Protein AF-A0A941FJF1-F1 (afdb_monomer_lite)

pLDDT: mean 84.08, std 12.56, range [41.56, 96.69]

Structure (mmCIF, N/CA/C/O backbone):
data_AF-A0A941FJF1-F1
#
_entry.id   AF-A0A941FJF1-F1
#
loop_
_atom_site.group_PDB
_atom_site.id
_atom_site.type_symbol
_atom_site.label_atom_id
_atom_site.label_alt_id
_atom_site.label_comp_id
_atom_site.label_asym_id
_atom_site.label_entity_id
_atom_site.label_seq_id
_atom_site.pdbx_PDB_ins_code
_atom_site.Cartn_x
_atom_site.Cartn_y
_atom_site.Cartn_z
_atom_site.occupancy
_atom_site.B_iso_or_equiv
_atom_site.auth_seq_id
_atom_site.auth_comp_id
_atom_site.auth_asym_id
_atom_site.auth_atom_id
_atom_site.pdbx_PDB_model_num
ATOM 1 N N . MET A 1 1 ? -1.378 -7.318 -2.567 1.00 86.75 1 MET A N 1
ATOM 2 C CA . MET A 1 1 ? -1.930 -7.557 -3.921 1.00 86.75 1 MET A CA 1
ATOM 3 C C . MET A 1 1 ? -0.903 -7.161 -4.961 1.00 86.75 1 MET A C 1
ATOM 5 O O . MET A 1 1 ? 0.065 -6.498 -4.610 1.00 86.75 1 MET A O 1
ATOM 9 N N . VAL A 1 2 ? -1.098 -7.595 -6.205 1.00 90.06 2 VAL A N 1
ATOM 10 C CA . VAL A 1 2 ? -0.221 -7.243 -7.324 1.00 90.06 2 VAL A CA 1
ATOM 11 C C . VAL A 1 2 ? -1.065 -6.550 -8.382 1.00 90.06 2 VAL A C 1
ATOM 13 O O . VAL A 1 2 ? -2.051 -7.123 -8.847 1.00 90.06 2 VAL A O 1
ATOM 16 N N . THR A 1 3 ? -0.685 -5.331 -8.733 1.00 89.00 3 THR A N 1
ATOM 17 C CA . THR A 1 3 ? -1.193 -4.597 -9.895 1.00 89.00 3 THR A CA 1
ATOM 18 C C . THR A 1 3 ? -0.051 -4.411 -10.890 1.00 89.00 3 THR A C 1
ATOM 20 O O . THR A 1 3 ? 1.083 -4.803 -10.615 1.00 89.00 3 THR A O 1
ATOM 23 N N . TYR A 1 4 ? -0.349 -3.893 -12.078 1.00 89.62 4 TYR A N 1
ATOM 24 C CA . TYR A 1 4 ? 0.644 -3.758 -13.139 1.00 89.62 4 TYR A CA 1
ATOM 25 C C . TYR A 1 4 ? 0.590 -2.367 -13.761 1.00 89.62 4 TYR A C 1
ATOM 27 O O . TYR A 1 4 ? -0.496 -1.804 -13.930 1.00 89.62 4 TYR A O 1
ATOM 35 N N . THR A 1 5 ? 1.757 -1.836 -14.121 1.00 89.88 5 THR A N 1
ATOM 36 C CA . THR A 1 5 ? 1.879 -0.631 -14.948 1.00 89.88 5 THR A CA 1
ATOM 37 C C . THR A 1 5 ? 1.346 -0.889 -16.361 1.00 89.88 5 THR A C 1
ATOM 39 O O . THR A 1 5 ? 1.040 -2.024 -16.743 1.00 89.88 5 THR A O 1
ATOM 42 N N . LYS A 1 6 ? 1.249 0.164 -17.185 1.00 90.62 6 LYS A N 1
ATOM 43 C CA . LYS A 1 6 ? 0.848 0.020 -18.597 1.00 90.62 6 LYS A CA 1
ATOM 44 C C . LYS A 1 6 ? 1.890 -0.760 -19.419 1.00 90.62 6 LYS A C 1
ATOM 46 O O . LYS A 1 6 ? 1.530 -1.352 -20.432 1.00 90.62 6 LYS A O 1
ATOM 51 N N . GLU A 1 7 ? 3.150 -0.760 -18.987 1.00 92.88 7 GLU A N 1
ATOM 52 C CA . GLU A 1 7 ? 4.263 -1.538 -19.540 1.00 92.88 7 GLU A CA 1
ATOM 53 C C . GLU A 1 7 ? 4.228 -3.011 -19.107 1.00 92.88 7 GLU A C 1
ATOM 55 O O . GLU A 1 7 ? 4.813 -3.859 -19.780 1.00 92.88 7 GLU A O 1
ATOM 60 N N . GLY A 1 8 ? 3.495 -3.328 -18.034 1.00 92.06 8 GLY A N 1
ATOM 61 C CA . GLY A 1 8 ? 3.368 -4.679 -17.487 1.00 92.06 8 GLY A CA 1
ATOM 62 C C . GLY A 1 8 ? 4.276 -4.966 -16.291 1.00 92.06 8 GLY A C 1
ATOM 63 O O . GLY A 1 8 ? 4.367 -6.123 -15.876 1.00 92.06 8 GLY A O 1
ATOM 64 N N . ASP A 1 9 ? 4.906 -3.944 -15.714 1.00 93.62 9 ASP A N 1
ATOM 65 C CA . ASP A 1 9 ? 5.745 -4.096 -14.529 1.00 93.62 9 ASP A CA 1
ATOM 66 C C . ASP A 1 9 ? 4.893 -4.197 -13.260 1.00 93.62 9 ASP A C 1
ATOM 68 O O . ASP A 1 9 ? 3.885 -3.496 -13.133 1.00 93.62 9 ASP A O 1
ATOM 72 N N . PRO A 1 10 ? 5.244 -5.082 -12.313 1.00 93.00 10 PRO A N 1
ATOM 73 C CA . PRO A 1 10 ? 4.433 -5.309 -11.129 1.00 93.00 10 PRO A CA 1
ATOM 74 C C . PRO A 1 10 ? 4.593 -4.182 -10.103 1.00 93.00 10 PRO A C 1
ATOM 76 O O . PRO A 1 10 ? 5.706 -3.842 -9.711 1.00 93.00 10 PRO A O 1
ATOM 79 N N . ILE A 1 11 ? 3.467 -3.717 -9.570 1.00 90.81 11 ILE A N 1
ATOM 80 C CA . ILE A 1 11 ? 3.384 -2.894 -8.362 1.00 90.81 11 ILE A CA 1
ATOM 81 C C . ILE A 1 11 ? 2.844 -3.781 -7.241 1.00 90.81 11 ILE A C 1
ATOM 83 O O . ILE A 1 11 ? 1.829 -4.470 -7.403 1.00 90.81 11 ILE A O 1
ATOM 87 N N . LEU A 1 12 ? 3.545 -3.810 -6.108 1.00 93.38 12 LEU A N 1
ATOM 88 C CA . LEU A 1 12 ? 3.102 -4.553 -4.934 1.00 93.38 12 LEU A CA 1
ATOM 89 C C . LEU A 1 12 ? 2.408 -3.611 -3.961 1.00 93.38 12 LEU A C 1
ATOM 91 O O . LEU A 1 12 ? 2.957 -2.573 -3.610 1.00 93.38 12 LEU A O 1
ATOM 95 N N . THR A 1 13 ? 1.240 -4.017 -3.474 1.00 90.00 13 THR A N 1
ATOM 96 C CA . THR A 1 13 ? 0.522 -3.267 -2.440 1.00 90.00 13 THR A CA 1
ATOM 97 C C . THR A 1 13 ? 0.221 -4.160 -1.247 1.00 90.00 13 THR A C 1
ATOM 99 O O . THR A 1 13 ? -0.537 -5.124 -1.380 1.00 90.00 13 THR A O 1
ATOM 102 N N . ASP A 1 14 ? 0.738 -3.821 -0.075 1.00 91.56 14 ASP A N 1
ATOM 103 C CA . ASP A 1 14 ? 0.434 -4.495 1.185 1.00 91.56 14 ASP A CA 1
ATOM 104 C C . ASP A 1 14 ? -0.512 -3.667 2.051 1.00 91.56 14 ASP A C 1
ATOM 106 O O . ASP A 1 14 ? -0.472 -2.439 2.055 1.00 91.56 14 ASP A O 1
ATOM 110 N N . LEU A 1 15 ? -1.382 -4.365 2.782 1.00 90.25 15 LEU A N 1
ATOM 111 C CA . LEU A 1 15 ? -2.377 -3.771 3.669 1.00 90.25 15 LEU A CA 1
ATOM 112 C C . LEU A 1 15 ? -2.270 -4.372 5.057 1.00 90.25 15 LEU A C 1
ATOM 114 O O . LEU A 1 15 ? -2.433 -5.580 5.229 1.00 90.25 15 LEU A O 1
ATOM 118 N N . THR A 1 16 ? -2.059 -3.508 6.044 1.00 91.19 16 THR A N 1
ATOM 119 C CA . THR A 1 16 ? -1.953 -3.897 7.449 1.00 91.19 16 THR A CA 1
ATOM 120 C C . THR A 1 16 ? -2.952 -3.102 8.274 1.00 91.19 16 THR A C 1
ATOM 122 O O . THR A 1 16 ? -3.030 -1.885 8.165 1.00 91.19 16 THR A O 1
ATOM 125 N N . TYR A 1 17 ? -3.729 -3.786 9.113 1.00 88.12 17 TYR A N 1
ATOM 126 C CA . TYR A 1 17 ? -4.616 -3.142 10.079 1.00 88.12 17 TYR A CA 1
ATOM 127 C C . TYR A 1 17 ? -4.137 -3.462 11.490 1.00 88.12 17 TYR A C 1
ATOM 129 O O . TYR A 1 17 ? -4.096 -4.627 11.885 1.00 88.12 17 TYR A O 1
ATOM 137 N N . ASN A 1 18 ? -3.773 -2.431 12.250 1.00 83.31 18 ASN A N 1
ATOM 138 C CA . ASN A 1 18 ? -3.219 -2.580 13.600 1.00 83.31 18 ASN A CA 1
ATOM 139 C C . ASN A 1 18 ? -4.281 -2.505 14.718 1.00 83.31 18 ASN A C 1
ATOM 141 O O . ASN A 1 18 ? -3.934 -2.521 15.896 1.00 83.31 18 ASN A O 1
ATOM 145 N N . GLY A 1 19 ? -5.570 -2.442 14.361 1.00 83.12 19 GLY A N 1
ATOM 146 C CA . GLY A 1 19 ? -6.685 -2.275 15.301 1.00 83.12 19 GLY A CA 1
ATOM 147 C C . GLY A 1 19 ? -7.186 -0.834 15.433 1.00 83.12 19 GLY A C 1
ATOM 148 O O . GLY A 1 19 ? -8.282 -0.627 15.946 1.00 83.12 19 GLY A O 1
ATOM 149 N N . GLU A 1 20 ? -6.433 0.145 14.929 1.00 85.25 20 GLU A N 1
ATOM 150 C CA . GLU A 1 20 ? -6.799 1.566 14.962 1.00 85.25 20 GLU A CA 1
ATOM 151 C C . GLU A 1 20 ? -6.742 2.201 13.568 1.00 85.25 20 GLU A C 1
ATOM 153 O O . GLU A 1 20 ? -7.682 2.883 13.164 1.00 85.25 20 GLU A O 1
ATOM 158 N N . GLN A 1 21 ? -5.679 1.930 12.810 1.00 87.31 21 GLN A N 1
ATOM 159 C CA . GLN A 1 21 ? -5.410 2.528 11.505 1.00 87.31 21 GLN A CA 1
ATOM 160 C C . GLN A 1 21 ? -5.135 1.455 10.447 1.00 87.31 21 GLN A C 1
ATOM 162 O O . GLN A 1 21 ? -4.550 0.406 10.734 1.00 87.31 21 GLN A O 1
ATOM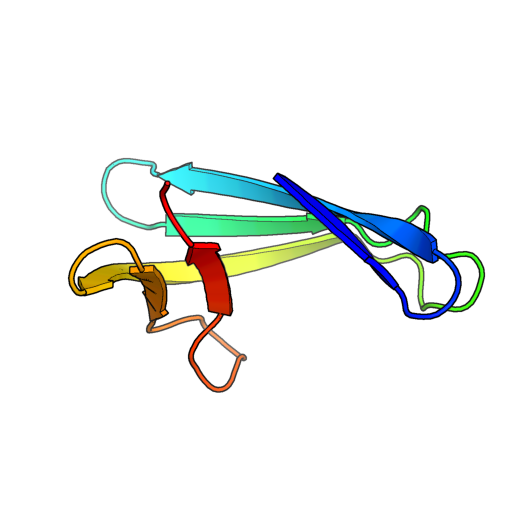 167 N N . LEU A 1 22 ? -5.574 1.725 9.215 1.00 90.88 22 LEU A N 1
ATOM 168 C CA . LEU A 1 22 ? -5.207 0.947 8.039 1.00 90.88 22 LEU A CA 1
ATOM 169 C C . LEU A 1 22 ? -3.955 1.563 7.415 1.00 90.88 22 LEU A C 1
ATOM 171 O O . LEU A 1 22 ? -3.979 2.723 7.017 1.00 90.88 22 LEU A O 1
ATOM 175 N N . GLU A 1 23 ? -2.881 0.796 7.314 1.00 91.94 23 GLU A N 1
ATOM 176 C CA . GLU A 1 23 ? -1.655 1.192 6.627 1.00 91.94 23 GLU A CA 1
ATOM 177 C C . GLU A 1 23 ? -1.583 0.495 5.271 1.00 91.94 23 GLU A C 1
ATOM 179 O O . GLU A 1 23 ? -1.787 -0.720 5.174 1.00 91.94 23 GLU A O 1
ATOM 184 N N . ILE A 1 24 ? -1.297 1.277 4.231 1.00 90.00 24 ILE A N 1
ATOM 185 C CA . ILE A 1 24 ? -1.021 0.787 2.884 1.00 90.00 24 ILE A CA 1
ATOM 186 C C . ILE A 1 24 ? 0.450 1.024 2.587 1.00 90.00 24 ILE A C 1
ATOM 188 O O . ILE A 1 24 ? 0.929 2.144 2.754 1.00 90.00 24 ILE A O 1
ATOM 192 N N . THR A 1 25 ? 1.137 -0.010 2.112 1.00 92.31 25 THR A N 1
ATOM 193 C CA . THR A 1 25 ? 2.486 0.098 1.556 1.00 92.31 25 THR A CA 1
ATOM 194 C C . THR A 1 25 ? 2.442 -0.223 0.072 1.00 92.31 25 THR A C 1
ATOM 196 O O . THR A 1 25 ? 2.047 -1.323 -0.298 1.00 92.31 25 THR A O 1
ATOM 199 N N . GLU A 1 26 ? 2.852 0.723 -0.766 1.00 91.06 26 GLU A N 1
ATOM 200 C CA . GLU A 1 26 ? 3.001 0.554 -2.208 1.00 91.06 26 GLU A CA 1
ATOM 201 C C . GLU A 1 26 ? 4.489 0.504 -2.567 1.00 91.06 26 GLU A C 1
ATOM 203 O O . GLU A 1 26 ? 5.249 1.421 -2.255 1.00 91.06 26 GLU A O 1
ATOM 208 N N . ASP A 1 27 ? 4.902 -0.587 -3.201 1.00 94.19 27 ASP A N 1
ATOM 209 C CA . ASP A 1 27 ? 6.263 -0.845 -3.655 1.00 94.19 27 ASP A CA 1
ATOM 210 C C . ASP A 1 27 ? 6.282 -0.873 -5.189 1.00 94.19 27 ASP A C 1
ATOM 212 O O . ASP A 1 27 ? 5.759 -1.787 -5.837 1.00 94.19 27 ASP A O 1
ATOM 216 N N . THR A 1 28 ? 6.905 0.165 -5.748 1.00 94.62 28 THR A N 1
ATOM 217 C CA . THR A 1 28 ? 7.114 0.368 -7.188 1.00 94.62 28 THR A CA 1
ATOM 218 C C . THR A 1 28 ? 8.552 0.062 -7.610 1.00 94.62 28 THR A C 1
ATOM 220 O O . THR A 1 28 ? 8.940 0.363 -8.730 1.00 94.62 28 THR A O 1
ATOM 223 N N . THR A 1 29 ? 9.374 -0.568 -6.762 1.00 96.69 29 THR A N 1
ATOM 224 C CA . THR A 1 29 ? 10.804 -0.842 -7.047 1.00 96.69 29 THR A CA 1
ATOM 225 C C . THR A 1 29 ? 11.045 -1.752 -8.253 1.00 96.69 29 THR A C 1
ATOM 227 O O . THR A 1 29 ? 12.180 -1.896 -8.706 1.00 96.69 29 THR A O 1
ATOM 230 N N . ARG A 1 30 ? 9.986 -2.393 -8.755 1.00 94.44 30 ARG A N 1
ATOM 231 C CA . ARG A 1 30 ? 9.997 -3.278 -9.923 1.00 94.44 30 ARG A CA 1
ATOM 232 C C . ARG A 1 30 ? 9.443 -2.624 -11.187 1.00 94.44 30 ARG A C 1
ATOM 234 O O . ARG A 1 30 ? 9.443 -3.284 -12.218 1.00 94.44 30 ARG A O 1
ATOM 241 N N . ASP A 1 31 ? 8.975 -1.382 -11.095 1.00 93.06 31 ASP A N 1
ATOM 242 C CA . ASP A 1 31 ? 8.678 -0.534 -12.246 1.00 93.06 31 ASP A CA 1
ATOM 243 C C . ASP A 1 31 ? 10.003 -0.035 -12.834 1.00 93.06 31 ASP A C 1
ATOM 245 O O . ASP A 1 31 ? 10.743 0.696 -12.175 1.00 93.06 31 ASP A O 1
ATOM 249 N N . GLU A 1 32 ? 10.326 -0.461 -14.057 1.0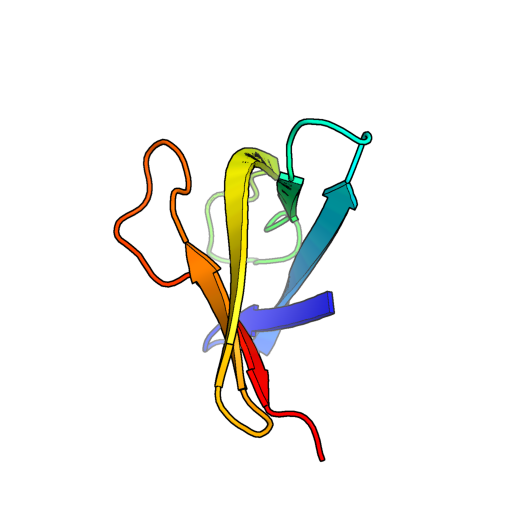0 93.19 32 GLU A N 1
ATOM 250 C CA . GLU A 1 32 ? 11.590 -0.110 -14.713 1.00 93.19 32 GLU A CA 1
ATOM 251 C C . GLU A 1 32 ? 11.651 1.379 -15.098 1.00 93.19 32 GLU A C 1
ATOM 253 O O . GLU A 1 32 ? 12.738 1.957 -15.187 1.00 93.19 32 GLU A O 1
ATOM 258 N N . TYR A 1 33 ? 10.494 2.013 -15.311 1.00 90.12 33 TYR A N 1
ATOM 259 C CA . TYR A 1 33 ? 10.386 3.380 -15.827 1.00 90.12 33 TYR A CA 1
ATOM 260 C C . TYR A 1 33 ? 9.906 4.398 -14.780 1.00 90.12 33 TYR A C 1
ATOM 262 O O . TYR A 1 33 ? 9.982 5.607 -15.025 1.00 90.12 33 TYR A O 1
ATOM 270 N N . GLY A 1 34 ? 9.412 3.929 -13.634 1.00 84.38 34 GLY A N 1
ATOM 271 C CA . GLY A 1 34 ? 8.989 4.742 -12.496 1.00 84.38 34 GLY A CA 1
ATOM 272 C C . GLY A 1 34 ? 10.131 5.196 -11.582 1.00 84.38 34 GLY A C 1
ATOM 273 O O . GLY A 1 34 ? 11.313 4.958 -11.825 1.00 84.38 34 GLY A O 1
ATOM 274 N N . SER A 1 35 ? 9.772 5.867 -10.486 1.00 89.06 35 SER A N 1
ATOM 275 C CA . SER A 1 35 ? 10.739 6.356 -9.489 1.00 89.06 35 SER A CA 1
ATOM 276 C C . SER A 1 35 ? 11.357 5.241 -8.633 1.00 89.06 35 SER A C 1
ATOM 278 O O . SER A 1 35 ? 12.367 5.479 -7.970 1.00 89.06 35 SER A O 1
ATOM 280 N N . GLY A 1 36 ? 10.764 4.042 -8.626 1.00 92.62 36 GLY A N 1
ATOM 281 C CA . GLY A 1 36 ? 11.246 2.906 -7.841 1.00 92.62 36 GLY A CA 1
ATOM 282 C C . GLY A 1 36 ? 11.146 3.133 -6.331 1.00 92.62 36 GLY A C 1
ATOM 283 O O . GLY A 1 36 ? 12.105 2.897 -5.597 1.00 92.62 36 GLY A O 1
ATOM 284 N N . GLU A 1 37 ? 10.005 3.631 -5.863 1.00 93.94 37 GLU A N 1
ATOM 285 C CA . GLU A 1 37 ? 9.799 4.050 -4.476 1.00 93.94 37 GLU A CA 1
ATOM 286 C C . GLU A 1 37 ? 8.972 3.034 -3.682 1.00 93.94 37 GLU A C 1
ATOM 288 O O . GLU A 1 37 ? 8.099 2.348 -4.221 1.00 93.94 37 GLU A O 1
ATOM 293 N N . ILE A 1 38 ? 9.233 2.985 -2.373 1.00 94.62 38 ILE A N 1
ATOM 294 C CA . ILE A 1 38 ? 8.368 2.330 -1.391 1.00 94.62 38 ILE A CA 1
ATOM 295 C C . ILE A 1 38 ? 7.697 3.437 -0.587 1.00 94.62 38 ILE A C 1
ATOM 297 O O . ILE A 1 38 ? 8.371 4.197 0.111 1.00 94.62 38 ILE A O 1
ATOM 301 N N . THR A 1 39 ? 6.376 3.529 -0.685 1.00 91.69 39 THR A N 1
ATOM 302 C CA . THR A 1 39 ? 5.578 4.535 0.018 1.00 91.69 39 THR A CA 1
ATOM 303 C C . THR A 1 39 ? 4.624 3.863 0.987 1.00 91.69 39 THR A C 1
ATOM 305 O O . THR A 1 39 ? 3.966 2.888 0.643 1.00 91.69 39 THR A O 1
ATOM 308 N N . THR A 1 40 ? 4.547 4.388 2.210 1.00 91.62 40 THR A N 1
ATOM 309 C CA . THR A 1 40 ? 3.589 3.928 3.218 1.00 91.62 40 THR A CA 1
ATOM 310 C C . THR A 1 40 ? 2.718 5.092 3.650 1.00 91.62 40 THR A C 1
ATOM 312 O O . THR A 1 40 ? 3.235 6.155 4.001 1.00 91.62 40 THR A O 1
ATOM 315 N N . PHE A 1 41 ? 1.404 4.895 3.641 1.00 89.81 41 PHE A N 1
ATOM 316 C CA . PHE A 1 41 ? 0.438 5.914 4.032 1.00 89.81 41 PHE A CA 1
ATOM 317 C C . PHE A 1 41 ? -0.747 5.316 4.789 1.00 89.81 41 PHE A C 1
ATOM 319 O O . PHE A 1 41 ? -1.153 4.171 4.582 1.00 89.81 41 PHE A O 1
ATOM 326 N N . GLY A 1 42 ? -1.294 6.119 5.701 1.00 90.50 42 GLY A N 1
ATOM 327 C CA . GLY A 1 42 ? -2.445 5.748 6.509 1.00 90.50 42 GLY A CA 1
ATOM 328 C C . GLY A 1 42 ? -3.762 6.062 5.806 1.00 90.50 42 GLY A C 1
ATOM 329 O O . GLY A 1 42 ? -3.913 7.123 5.198 1.00 90.50 42 GLY A O 1
ATOM 330 N N . CYS A 1 43 ? -4.735 5.171 5.955 1.00 89.94 43 CYS A N 1
ATOM 331 C CA . CYS A 1 43 ? -6.112 5.337 5.513 1.00 89.94 43 CYS A CA 1
ATOM 332 C C . CYS A 1 43 ? -7.096 5.067 6.661 1.00 89.94 43 CYS A C 1
ATOM 334 O O . CYS A 1 43 ? -6.772 4.394 7.642 1.00 89.94 43 CYS A O 1
ATOM 336 N N . GLU A 1 44 ? -8.317 5.590 6.541 1.00 88.44 44 GLU A N 1
ATOM 337 C CA . GLU A 1 44 ? -9.314 5.510 7.613 1.00 88.44 44 GLU A CA 1
ATOM 338 C C . GLU A 1 44 ? -10.098 4.196 7.604 1.00 88.44 44 GLU A C 1
ATOM 340 O O . GLU A 1 44 ? -10.303 3.586 8.651 1.00 88.44 44 GLU A O 1
ATOM 345 N N . LYS A 1 45 ? -10.612 3.780 6.440 1.00 83.88 45 LYS A N 1
ATOM 346 C CA . LYS A 1 45 ? -11.578 2.673 6.368 1.00 83.88 45 LYS A CA 1
ATOM 347 C C . LYS A 1 45 ? -11.674 2.041 4.986 1.00 83.88 45 LYS A C 1
ATOM 349 O O . LYS A 1 45 ? -11.435 2.685 3.964 1.00 83.88 45 LYS A O 1
ATOM 354 N N . ILE A 1 46 ? -12.117 0.785 4.986 1.00 85.88 46 ILE A N 1
ATOM 355 C CA . ILE A 1 46 ? -12.512 0.038 3.791 1.00 85.88 46 ILE A CA 1
ATOM 356 C C . ILE A 1 46 ? -14.029 0.181 3.622 1.00 85.88 46 ILE A C 1
ATOM 358 O O . ILE A 1 46 ? -14.798 -0.152 4.524 1.00 85.88 46 ILE A O 1
ATOM 362 N N . LEU A 1 47 ? -14.457 0.689 2.472 1.00 86.25 47 LEU A N 1
ATOM 363 C CA 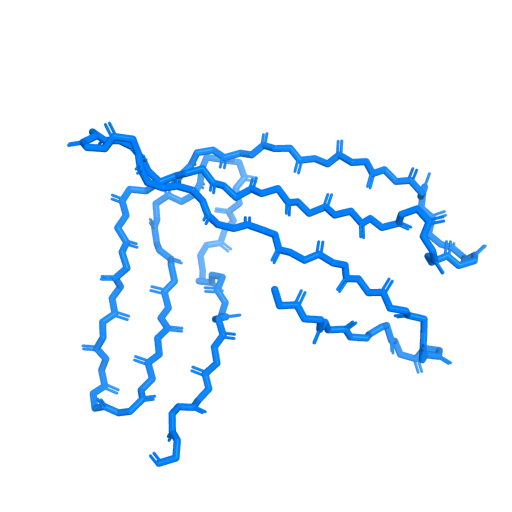. LEU A 1 47 ? -15.843 0.733 2.030 1.00 86.25 47 LEU A CA 1
ATOM 364 C C . LEU A 1 47 ? -16.143 -0.506 1.180 1.00 86.25 47 LEU A C 1
ATOM 366 O O . LEU A 1 47 ? -15.393 -0.827 0.257 1.00 86.25 47 LEU A O 1
ATOM 370 N N . VAL A 1 48 ? -17.251 -1.178 1.490 1.00 87.12 48 VAL A N 1
ATOM 371 C CA . VAL A 1 48 ? -17.727 -2.353 0.755 1.00 87.12 48 VAL A CA 1
ATOM 372 C C . VAL A 1 48 ? -19.076 -2.029 0.122 1.00 87.12 48 VAL A C 1
ATOM 374 O O . VAL A 1 48 ? -20.044 -1.768 0.835 1.00 87.12 48 VAL A O 1
ATOM 377 N N . GLU A 1 49 ? -19.147 -2.052 -1.208 1.00 86.75 49 GLU A N 1
ATOM 378 C CA . GLU A 1 49 ? -20.371 -1.794 -1.978 1.00 86.75 49 GLU A CA 1
ATOM 379 C C . GLU A 1 49 ? -20.672 -2.982 -2.897 1.00 86.75 49 GLU A C 1
ATOM 381 O O . GLU A 1 49 ? -20.114 -3.122 -3.987 1.00 86.75 49 GLU A O 1
ATOM 386 N N . GLY A 1 50 ? -21.549 -3.878 -2.436 1.00 86.75 50 GLY A N 1
ATOM 387 C CA . GLY A 1 50 ? -21.819 -5.142 -3.119 1.00 86.75 50 GLY A CA 1
ATOM 388 C C . GLY A 1 50 ? -20.585 -6.041 -3.089 1.00 86.75 50 GLY A C 1
ATOM 389 O O . GLY A 1 50 ? -20.195 -6.516 -2.027 1.00 86.75 50 GLY A O 1
ATOM 390 N N . ASN A 1 51 ? -19.974 -6.255 -4.252 1.00 82.94 51 ASN A N 1
ATOM 391 C CA . ASN A 1 51 ? -18.723 -6.991 -4.413 1.00 82.94 51 ASN A CA 1
ATOM 392 C C . ASN A 1 51 ? -17.494 -6.074 -4.572 1.00 82.94 51 ASN A C 1
ATOM 394 O O . ASN A 1 51 ? -16.407 -6.565 -4.852 1.00 82.94 51 ASN A O 1
ATOM 398 N N . LYS A 1 52 ? -17.629 -4.752 -4.422 1.00 80.00 52 LYS A N 1
ATOM 399 C CA . LYS A 1 52 ? -16.516 -3.804 -4.587 1.00 80.00 52 LYS A CA 1
ATOM 400 C C . LYS A 1 52 ? -15.900 -3.424 -3.250 1.00 80.00 52 LYS A C 1
ATOM 402 O O . LYS A 1 52 ? -16.630 -3.098 -2.315 1.00 80.00 52 LYS A O 1
ATOM 407 N N . TYR A 1 53 ? -14.569 -3.414 -3.197 1.00 82.44 53 TYR A N 1
ATOM 408 C CA . TYR A 1 53 ? -13.793 -2.988 -2.034 1.00 82.44 53 TYR A CA 1
ATOM 409 C C . TYR A 1 53 ? -12.967 -1.744 -2.379 1.00 82.44 53 TYR A C 1
ATOM 411 O O . TYR A 1 53 ? -12.088 -1.790 -3.244 1.00 82.44 53 TYR A O 1
ATOM 419 N N . SER A 1 54 ? -13.229 -0.648 -1.671 1.00 84.31 54 SER A N 1
ATOM 420 C CA . SER A 1 54 ? -12.563 0.646 -1.858 1.00 84.31 54 SER A CA 1
ATOM 421 C C . SER A 1 54 ? -11.965 1.123 -0.542 1.00 84.31 54 SER A C 1
ATOM 423 O O . SER A 1 54 ? -12.569 0.932 0.508 1.00 84.31 54 SER A O 1
ATOM 425 N N . ILE A 1 55 ? 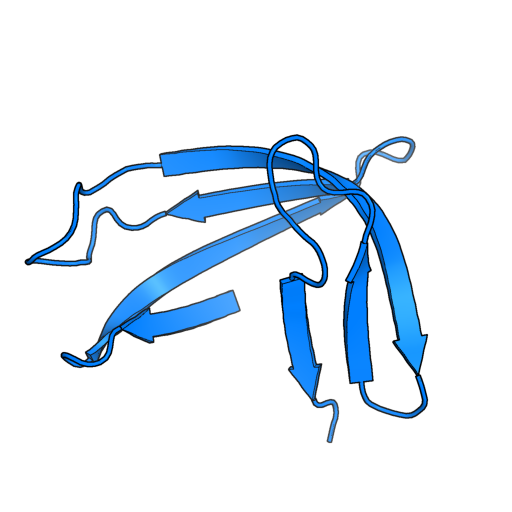-10.816 1.793 -0.571 1.00 85.38 55 ILE A N 1
ATOM 426 C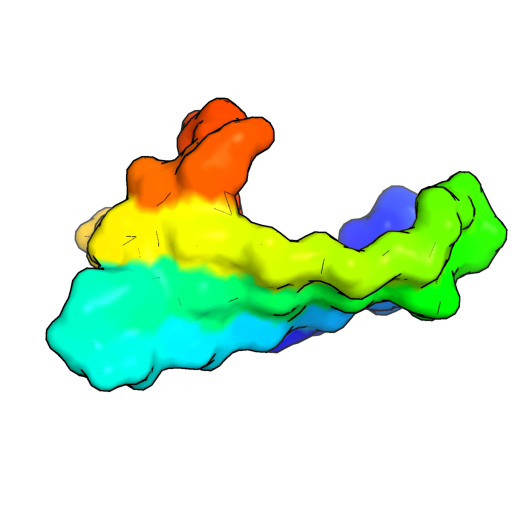 CA . ILE A 1 55 ? -10.249 2.445 0.615 1.00 85.38 55 ILE A CA 1
ATOM 427 C C . ILE A 1 55 ? -10.431 3.946 0.510 1.00 85.38 55 ILE A C 1
ATOM 429 O O . ILE A 1 55 ? -10.181 4.557 -0.533 1.00 85.38 55 ILE A O 1
ATOM 433 N N . ILE A 1 56 ? -10.879 4.533 1.616 1.00 86.19 56 ILE A N 1
ATOM 434 C CA . ILE A 1 56 ? -11.157 5.959 1.729 1.00 86.19 56 ILE A CA 1
ATOM 435 C C . ILE A 1 56 ? -10.453 6.568 2.945 1.00 86.19 56 ILE A C 1
ATOM 437 O O . ILE A 1 56 ? -10.099 5.871 3.900 1.00 86.19 56 ILE A O 1
ATOM 441 N N . GLY A 1 57 ? -10.254 7.887 2.892 1.00 86.81 57 GLY A N 1
ATOM 442 C CA . GLY A 1 57 ? -9.560 8.644 3.936 1.00 86.81 57 GLY A CA 1
ATOM 443 C C . GLY A 1 57 ? -8.043 8.439 3.937 1.00 86.81 57 GLY A C 1
ATOM 444 O O . GLY A 1 57 ? -7.436 8.444 5.000 1.00 86.81 57 GLY A O 1
ATOM 445 N N . CYS A 1 58 ? -7.430 8.203 2.773 1.00 86.56 58 CYS A N 1
ATOM 446 C CA . CYS A 1 58 ? -5.982 8.038 2.664 1.00 86.56 58 CYS A CA 1
ATOM 447 C C . CYS A 1 58 ? -5.262 9.389 2.732 1.00 86.56 58 CYS A C 1
ATOM 449 O O . CYS A 1 58 ? -5.548 10.305 1.961 1.00 86.56 58 CYS A O 1
ATOM 451 N N . GLN A 1 59 ? -4.325 9.523 3.668 1.00 83.12 59 GLN A N 1
ATOM 452 C CA . GLN A 1 59 ? -3.579 10.759 3.883 1.00 83.12 59 GLN A CA 1
ATOM 453 C C . GLN A 1 59 ? -2.703 11.084 2.668 1.00 83.12 59 GLN A C 1
ATOM 455 O O . GLN A 1 59 ? -1.827 10.306 2.313 1.00 83.12 59 GLN A O 1
ATOM 460 N N . GLY A 1 60 ? -2.917 12.249 2.051 1.00 76.44 60 GLY A N 1
ATOM 461 C CA . GLY A 1 60 ? -2.122 12.701 0.902 1.00 76.44 60 GLY A CA 1
ATOM 462 C C . GLY A 1 60 ? -2.570 12.160 -0.461 1.00 76.44 60 GLY A C 1
ATOM 463 O O . GLY A 1 60 ? -1.924 12.475 -1.454 1.00 76.44 60 GLY A O 1
ATOM 464 N N . TYR A 1 61 ? -3.681 11.416 -0.528 1.00 69.44 61 TYR A N 1
ATOM 465 C CA . TYR A 1 61 ? -4.229 10.867 -1.773 1.00 69.44 61 TYR A CA 1
ATOM 466 C C . TYR A 1 61 ? -5.694 11.287 -1.968 1.00 69.44 61 TYR A C 1
ATOM 468 O O . TYR A 1 61 ? -6.499 11.220 -1.037 1.00 69.44 61 TYR A O 1
ATOM 476 N N . GLU A 1 62 ? -6.070 11.693 -3.186 1.00 58.03 62 GLU A N 1
ATOM 477 C CA . GLU A 1 62 ? -7.479 11.901 -3.546 1.00 58.03 62 GLU A CA 1
ATOM 478 C C . GLU A 1 62 ? -8.158 10.534 -3.771 1.00 58.03 62 GLU A C 1
ATOM 480 O O . GLU A 1 62 ? -7.708 9.713 -4.565 1.00 58.03 62 GLU A O 1
ATOM 485 N N . THR A 1 63 ? -9.219 10.253 -3.009 1.00 60.53 63 THR A N 1
ATOM 486 C CA . THR A 1 63 ? -9.941 8.961 -2.972 1.00 60.53 63 THR A CA 1
ATOM 487 C C . THR A 1 63 ? -10.708 8.627 -4.265 1.00 60.53 63 THR A C 1
ATOM 489 O O . THR A 1 63 ? -11.182 9.572 -4.901 1.00 60.53 63 THR A O 1
ATOM 492 N N . PRO A 1 64 ? -11.007 7.335 -4.576 1.00 58.50 64 PRO A N 1
ATOM 493 C CA . PRO A 1 64 ? -10.751 6.111 -3.786 1.00 58.50 64 PRO A CA 1
ATOM 494 C C . PRO A 1 64 ? -9.591 5.239 -4.310 1.00 58.50 64 PRO A C 1
ATOM 496 O O . PRO A 1 64 ? -9.428 5.071 -5.516 1.00 58.50 64 PRO A O 1
ATOM 499 N N . TYR A 1 65 ? -8.849 4.603 -3.392 1.00 64.81 65 TYR A N 1
ATOM 500 C CA . TYR A 1 65 ? -7.870 3.556 -3.722 1.00 64.81 65 TYR A CA 1
ATOM 501 C C . TYR A 1 65 ? -8.613 2.222 -3.887 1.00 64.81 65 TYR A C 1
ATOM 503 O O . TYR A 1 65 ? -9.204 1.709 -2.931 1.00 64.81 65 TYR A O 1
ATOM 511 N N . TYR A 1 66 ? -8.660 1.692 -5.109 1.00 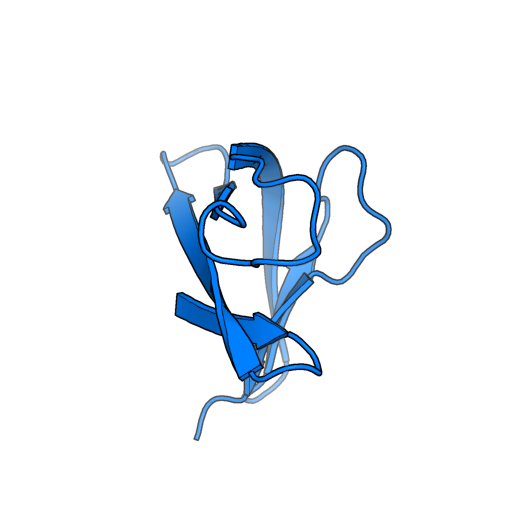62.47 66 TYR A N 1
ATOM 512 C CA . TYR A 1 66 ? -9.430 0.489 -5.434 1.00 62.47 66 TYR A CA 1
ATOM 513 C C . TYR A 1 66 ? -8.616 -0.773 -5.153 1.00 62.47 66 TYR A C 1
ATOM 515 O O . TYR A 1 66 ? -7.526 -0.941 -5.690 1.00 62.47 66 TYR A O 1
ATOM 523 N N . LEU A 1 67 ? -9.166 -1.671 -4.331 1.00 61.00 67 LEU A N 1
ATOM 524 C CA . LEU A 1 67 ? -8.480 -2.897 -3.919 1.00 61.00 67 LEU A CA 1
ATOM 525 C C . LEU A 1 67 ? -8.725 -4.066 -4.876 1.00 61.00 67 LEU A C 1
ATOM 527 O O . LEU A 1 67 ? -7.789 -4.765 -5.247 1.00 61.00 67 LEU A O 1
ATOM 531 N N . ALA A 1 68 ? -9.990 -4.316 -5.220 1.00 57.22 68 ALA A N 1
ATOM 532 C CA . ALA A 1 68 ? -10.420 -5.384 -6.123 1.00 57.22 68 ALA A CA 1
ATOM 533 C C . ALA A 1 68 ? -11.943 -5.325 -6.353 1.00 57.22 68 ALA A C 1
ATOM 535 O O . ALA A 1 68 ? -12.693 -4.815 -5.513 1.00 57.22 68 ALA A O 1
ATOM 536 N N . GLU A 1 69 ? -12.404 -5.936 -7.448 1.00 47.88 69 GLU A N 1
ATOM 537 C CA . GLU A 1 69 ? -13.775 -6.444 -7.565 1.00 47.88 69 GLU A CA 1
ATOM 538 C C . GLU A 1 69 ? -13.790 -7.907 -7.082 1.00 47.88 69 GLU A C 1
ATOM 540 O O . GLU A 1 69 ? -13.042 -8.750 -7.578 1.00 47.88 69 GLU A O 1
ATOM 545 N N . GLY A 1 70 ? -14.600 -8.206 -6.067 1.00 46.16 70 GLY A N 1
ATOM 546 C CA . GLY A 1 70 ? -14.864 -9.562 -5.594 1.00 46.16 70 GLY A CA 1
ATOM 547 C C . GLY A 1 70 ? -15.668 -10.343 -6.633 1.00 46.16 70 GLY A C 1
ATOM 548 O O . GLY A 1 70 ? -16.606 -9.804 -7.221 1.00 46.16 70 GLY A O 1
ATOM 549 N N . ASN A 1 71 ? -15.290 -11.599 -6.873 1.00 41.56 71 ASN A N 1
ATOM 550 C CA . ASN A 1 71 ? -16.084 -12.532 -7.680 1.00 41.56 71 ASN A CA 1
ATOM 551 C C . ASN A 1 71 ? -17.184 -13.179 -6.839 1.00 41.56 71 ASN A C 1
ATOM 553 O O . ASN A 1 71 ? -16.904 -13.475 -5.654 1.00 41.56 71 ASN A O 1
#

Foldseek 3Di:
DWDADPVGFTKDWDWDDPPAWIKIWIACLRVPPDPRDIDIWIFHDWDDDPQWTWTHRTPPDDDTDGDDRHD

Radius of gyration: 12.81 Å; chains: 1; bounding box: 33×25×35 Å

Sequence (71 aa):
MVTYTKEGDPILTDLTYNGEQLEITEDTTRDEYGSGEITTFGCEKILVEGNKYSIIGCQGYETPYYLAEGN

InterPro domains:
  IPR025372 Protein of unknown function DUF4362 [PF14275] (1-51)

Secondary structure (DSSP, 8-state):
-EEE-TT--EEEEEEEE-SS-EEEEEE-TT-SSS---EEEEEE-EEEEETTEEEEE--TTS-S-EEEEE--

Organism: NCBI:txid450367